Protein AF-A0A935EUG5-F1 (afdb_monomer)

Foldseek 3Di:
DQVVQVVCLVVPLVPPQKAFPDPDNRDDDDQPPDPHDAATKMKGWRWGDDPVVRDIDIDMWIWGAHPVGIDTPCVVDDDDPVVVCVVVVVDDPCVVPPDDDPVVVVVVPPD

Mean predicted aligned error: 5.85 Å

Secondary structure (DSSP, 8-state):
-HHHHHHHHHHHTTS----B-SSSSS-S---SSSS--TT-EEEE--EEEEGGGTEEEE--EEEEEETTEEEETTTTS--SHHHHHHHHTT--HHHHSPPPPHHHHHHHT--

Solvent-accessible surface area (backbone atoms only — not comparable to full-atom values): 6711 Å² total; per-residue (Å²): 108,68,68,60,25,52,52,44,20,73,75,53,26,55,54,78,40,59,46,26,45,68,99,36,78,78,29,88,63,88,59,83,87,58,82,79,48,62,75,45,36,30,38,46,35,42,29,38,56,40,77,96,73,77,42,76,50,73,56,74,43,41,37,34,31,40,94,89,53,69,46,60,81,50,68,90,54,73,81,52,68,69,53,40,53,55,55,62,70,70,56,56,67,59,77,77,51,59,85,73,52,73,68,58,54,57,58,71,71,54,135

Nearest PDB structures (foldseek):
  3ig4-assembly1_A  TM=9.047E-01  e=8.598E-06  Bacillus anthracis
  4s00-assembly1_C  TM=7.480E-01  e=8.442E-03  Ruegeria lacuscaerulensis ITI-1157
  5xev-assembly1_A-2  TM=7.883E-01  e=1.778E-02  Deinococcus radiodurans R1 = ATCC 13939 = DSM 20539
  4rzz-assembly1_C  TM=7.487E-01  e=1.082E-02  Ruegeria lacuscaerulensis ITI-1157
  4s01-assembly2_B  TM=7.522E-01  e=9.558E-03  Ruegeria lacuscaerulensis ITI-1157

Structure (mmCIF, N/CA/C/O backbone):
data_AF-A0A935EUG5-F1
#
_entry.id   AF-A0A935EUG5-F1
#
loop_
_atom_site.group_PDB
_atom_site.id
_atom_site.type_symbol
_atom_site.label_atom_id
_atom_site.label_alt_id
_atom_site.label_comp_id
_atom_site.label_asym_id
_atom_site.label_entity_id
_atom_site.label_seq_id
_atom_site.pdbx_PDB_ins_code
_atom_site.Cartn_x
_atom_site.Cartn_y
_atom_site.Cartn_z
_atom_site.occupancy
_atom_site.B_iso_or_equiv
_atom_site.auth_seq_id
_atom_site.auth_comp_id
_atom_site.auth_asym_id
_atom_site.auth_atom_id
_atom_site.pdbx_PDB_model_num
ATOM 1 N N . MET A 1 1 ? 2.286 22.930 -7.180 1.00 93.25 1 MET A N 1
ATOM 2 C CA . MET A 1 1 ? 2.905 21.978 -6.232 1.00 93.25 1 MET A CA 1
ATOM 3 C C . MET A 1 1 ? 2.321 20.575 -6.350 1.00 93.25 1 MET A C 1
ATOM 5 O O . MET A 1 1 ? 3.075 19.697 -6.738 1.00 93.25 1 MET A O 1
ATOM 9 N N . TYR A 1 2 ? 1.015 20.347 -6.150 1.00 96.50 2 TYR A N 1
ATOM 10 C CA . TYR A 1 2 ? 0.433 18.991 -6.206 1.00 96.50 2 TYR A CA 1
ATOM 11 C C . TYR A 1 2 ? 0.677 18.224 -7.509 1.00 96.50 2 TYR A C 1
ATOM 13 O O . TYR A 1 2 ? 1.075 17.068 -7.460 1.00 96.50 2 TYR A O 1
ATOM 21 N N . GLU A 1 3 ? 0.510 18.856 -8.676 1.00 96.94 3 GLU A N 1
ATOM 22 C CA . GLU A 1 3 ? 0.802 18.191 -9.954 1.00 96.94 3 GLU A CA 1
ATOM 23 C C . GLU A 1 3 ? 2.273 17.755 -10.038 1.00 96.94 3 GLU A C 1
ATOM 25 O O . GLU A 1 3 ? 2.569 16.639 -10.452 1.00 96.94 3 GLU A O 1
ATOM 30 N N . ALA A 1 4 ? 3.202 18.612 -9.606 1.00 96.25 4 ALA A N 1
ATOM 31 C CA . ALA A 1 4 ? 4.624 18.286 -9.587 1.00 96.25 4 ALA A CA 1
ATOM 32 C C . ALA A 1 4 ? 4.928 17.137 -8.608 1.00 96.25 4 ALA A C 1
ATOM 34 O O . ALA A 1 4 ? 5.695 16.238 -8.950 1.00 96.25 4 ALA A O 1
ATOM 35 N N . ALA A 1 5 ? 4.287 17.128 -7.434 1.00 95.94 5 ALA A N 1
ATOM 36 C CA . ALA A 1 5 ? 4.382 16.042 -6.460 1.00 95.94 5 ALA A CA 1
ATOM 37 C C . ALA A 1 5 ? 3.844 14.716 -7.024 1.00 95.94 5 ALA A C 1
ATOM 39 O O . ALA A 1 5 ? 4.531 13.698 -6.957 1.00 95.94 5 ALA A O 1
ATOM 40 N N . ALA A 1 6 ? 2.666 14.736 -7.652 1.00 95.75 6 ALA A N 1
ATOM 41 C CA . ALA A 1 6 ? 2.066 13.570 -8.293 1.00 95.75 6 ALA A CA 1
ATOM 42 C C . ALA A 1 6 ? 2.931 13.052 -9.450 1.00 95.75 6 ALA A C 1
ATOM 44 O O . ALA A 1 6 ? 3.190 11.855 -9.541 1.00 95.75 6 ALA A O 1
ATOM 45 N N . ARG A 1 7 ? 3.456 13.947 -10.299 1.00 96.31 7 ARG A N 1
ATOM 46 C CA . ARG A 1 7 ? 4.399 13.574 -11.364 1.00 96.31 7 ARG A CA 1
ATOM 47 C C . ARG A 1 7 ? 5.648 12.912 -10.794 1.00 96.31 7 ARG A C 1
ATOM 49 O O . ARG A 1 7 ? 6.062 11.894 -11.332 1.00 96.31 7 ARG A O 1
ATOM 56 N N . LYS A 1 8 ? 6.218 13.444 -9.709 1.00 94.88 8 LYS A N 1
ATOM 57 C CA . LYS A 1 8 ? 7.376 12.840 -9.034 1.00 94.88 8 LYS A CA 1
ATOM 58 C C . LYS A 1 8 ? 7.053 11.453 -8.468 1.00 94.88 8 LYS A C 1
ATOM 60 O O . LYS A 1 8 ? 7.841 10.536 -8.665 1.00 94.88 8 LYS A O 1
ATOM 65 N N . LEU A 1 9 ? 5.902 11.285 -7.811 1.00 95.31 9 LEU A N 1
ATOM 66 C CA . LEU A 1 9 ? 5.438 9.972 -7.349 1.00 95.31 9 LEU A CA 1
ATOM 67 C C . LEU A 1 9 ? 5.355 8.982 -8.515 1.00 95.31 9 LEU A C 1
ATOM 69 O O . LEU A 1 9 ? 5.906 7.892 -8.414 1.00 95.31 9 LEU A O 1
ATOM 73 N N . VAL A 1 10 ? 4.733 9.365 -9.633 1.00 93.81 10 VAL A N 1
ATOM 74 C CA . VAL A 1 10 ? 4.551 8.456 -10.777 1.00 93.81 10 VAL A CA 1
ATOM 75 C C . VAL A 1 10 ? 5.886 8.095 -11.426 1.00 93.81 10 VAL A C 1
ATOM 77 O O . VAL A 1 10 ? 6.063 6.964 -11.867 1.00 93.81 10 VAL A O 1
ATOM 80 N N . THR A 1 11 ? 6.840 9.027 -11.491 1.00 94.12 11 THR A N 1
ATOM 81 C CA . THR A 1 11 ? 8.121 8.772 -12.164 1.00 94.12 11 THR A CA 1
ATOM 82 C C . THR A 1 11 ? 9.144 8.056 -11.297 1.00 94.12 11 THR A C 1
ATOM 84 O O . THR A 1 11 ? 9.994 7.360 -11.846 1.00 94.12 11 THR A O 1
ATOM 87 N N . THR A 1 12 ? 9.107 8.226 -9.973 1.00 93.06 12 THR A N 1
ATOM 88 C CA . THR A 1 12 ? 10.159 7.702 -9.086 1.00 93.06 12 THR A CA 1
ATOM 89 C C . THR A 1 12 ? 9.648 6.796 -7.969 1.00 93.06 12 THR A C 1
ATOM 91 O O . THR A 1 12 ? 10.447 6.386 -7.133 1.00 93.06 12 THR A O 1
ATOM 94 N N . GLY A 1 13 ? 8.336 6.584 -7.851 1.00 90.44 13 GLY A N 1
ATOM 95 C CA . GLY A 1 13 ? 7.712 5.965 -6.674 1.00 90.44 13 GLY A CA 1
ATOM 96 C C . GLY A 1 13 ? 7.773 6.823 -5.401 1.00 90.44 13 GLY A C 1
ATOM 97 O O . GLY A 1 13 ? 7.287 6.411 -4.353 1.00 90.44 13 GLY A O 1
ATOM 98 N N . GLY A 1 14 ? 8.384 8.014 -5.465 1.00 85.25 14 GLY A N 1
ATOM 99 C CA . GLY A 1 14 ? 8.653 8.880 -4.312 1.00 85.25 14 GLY A CA 1
ATOM 100 C C . GLY A 1 14 ? 9.739 8.398 -3.336 1.00 85.25 14 GLY A C 1
ATOM 101 O O . GLY A 1 14 ? 10.045 9.127 -2.394 1.00 85.25 14 GLY A O 1
ATOM 102 N N . GLY A 1 15 ? 10.360 7.236 -3.570 1.00 87.56 15 GLY A N 1
ATOM 103 C CA . GLY A 1 15 ? 11.388 6.645 -2.709 1.00 87.56 15 GLY A CA 1
ATOM 104 C C . GLY A 1 15 ? 11.595 5.156 -3.002 1.00 87.56 15 GLY A C 1
ATOM 105 O O . GLY A 1 15 ? 11.488 4.729 -4.149 1.00 87.56 15 GLY A O 1
ATOM 106 N N . VAL A 1 16 ? 11.887 4.364 -1.965 1.00 90.38 16 VAL A N 1
ATOM 107 C CA . VAL A 1 16 ? 11.760 2.896 -2.038 1.00 90.38 16 VAL A CA 1
ATOM 108 C C . VAL A 1 16 ? 10.288 2.568 -2.301 1.00 90.38 16 VAL A C 1
ATOM 110 O O . VAL A 1 16 ? 9.440 3.084 -1.588 1.00 90.38 16 VAL A O 1
ATOM 113 N N . PHE A 1 17 ? 10.006 1.798 -3.352 1.00 92.06 17 PHE A N 1
ATOM 114 C CA . PHE A 1 17 ? 8.643 1.549 -3.855 1.00 92.06 17 PHE A CA 1
ATOM 115 C C . PHE A 1 17 ? 8.040 0.210 -3.401 1.00 92.06 17 PHE A C 1
ATOM 117 O O . PHE A 1 17 ? 6.869 -0.073 -3.652 1.00 92.06 17 PHE A O 1
ATOM 124 N N . SER A 1 18 ? 8.857 -0.646 -2.791 1.00 95.25 18 SER A N 1
ATOM 125 C CA . SER A 1 18 ? 8.446 -1.994 -2.420 1.00 95.25 18 SER A CA 1
ATOM 126 C C . SER A 1 18 ? 9.524 -2.708 -1.620 1.00 95.25 18 SER A C 1
ATOM 128 O O . SER A 1 18 ? 10.714 -2.419 -1.805 1.00 95.25 18 SER A O 1
ATOM 130 N N . HIS A 1 19 ? 9.139 -3.748 -0.893 1.00 96.25 19 HIS A N 1
ATOM 131 C CA . HIS A 1 19 ? 10.059 -4.726 -0.316 1.00 96.25 19 HIS A CA 1
ATOM 132 C C . HIS A 1 19 ? 9.408 -6.116 -0.220 1.00 96.25 19 HIS A C 1
ATOM 134 O O . HIS A 1 19 ? 8.180 -6.208 -0.223 1.00 96.25 19 HIS A O 1
ATOM 140 N N . PRO A 1 20 ? 10.194 -7.205 -0.120 1.00 97.44 20 PRO A N 1
ATOM 141 C CA . PRO A 1 20 ? 9.649 -8.526 0.182 1.00 97.44 20 PRO A CA 1
ATOM 142 C C . PRO A 1 20 ? 8.947 -8.531 1.544 1.00 97.44 20 PRO A C 1
ATOM 144 O O . PRO A 1 20 ? 9.377 -7.834 2.469 1.00 97.44 20 PRO A O 1
ATOM 147 N N . VAL A 1 21 ? 7.885 -9.326 1.666 1.00 97.69 21 VAL A N 1
ATOM 148 C CA . VAL A 1 21 ? 7.126 -9.512 2.911 1.00 97.69 21 VAL A CA 1
ATOM 149 C C . VAL A 1 21 ? 6.977 -11.005 3.181 1.00 97.69 21 VAL A C 1
ATOM 151 O O . VAL A 1 21 ? 6.576 -11.760 2.298 1.00 97.69 21 VAL A O 1
ATOM 154 N N . GLY A 1 22 ? 7.252 -11.429 4.412 1.00 96.00 22 GLY A N 1
ATOM 155 C CA . G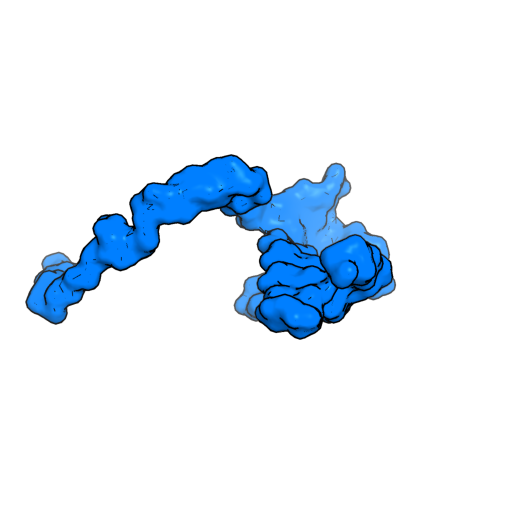LY A 1 22 ? 7.113 -12.825 4.813 1.00 96.00 22 GLY A CA 1
ATOM 156 C C . GLY A 1 22 ? 7.209 -12.995 6.324 1.00 96.00 22 GLY A C 1
ATOM 157 O O . GLY A 1 22 ? 6.369 -12.475 7.058 1.00 96.00 22 GLY A O 1
ATOM 158 N N . LEU A 1 23 ? 8.209 -13.735 6.810 1.00 96.56 23 LEU A N 1
ATOM 159 C CA . LEU A 1 23 ? 8.417 -13.892 8.258 1.00 96.56 23 LEU A CA 1
ATOM 160 C C . LEU A 1 23 ? 8.867 -12.581 8.913 1.00 96.56 23 LEU A C 1
ATOM 162 O O . LEU A 1 23 ? 8.562 -12.337 10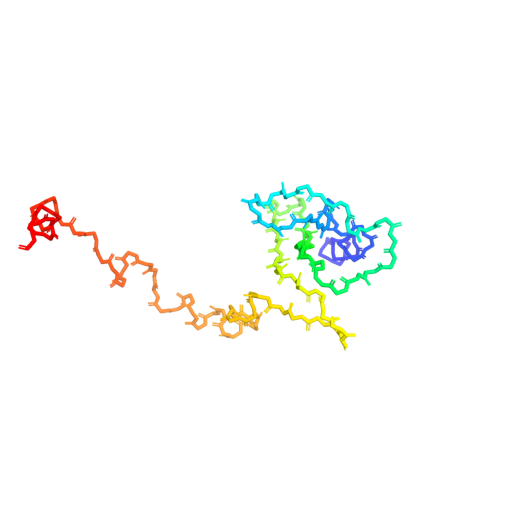.082 1.00 96.56 23 LEU A O 1
ATOM 166 N N . ALA A 1 24 ? 9.571 -11.739 8.159 1.00 96.81 24 ALA A N 1
ATOM 167 C CA . ALA A 1 24 ? 9.866 -10.365 8.528 1.00 96.81 24 ALA A CA 1
ATOM 168 C C . ALA A 1 24 ? 9.042 -9.382 7.682 1.00 96.81 24 ALA A C 1
ATOM 170 O O . ALA A 1 24 ? 8.628 -9.690 6.564 1.00 96.81 24 ALA A O 1
ATOM 171 N N . VAL A 1 25 ? 8.828 -8.176 8.225 1.00 95.62 25 VAL A N 1
ATOM 172 C CA . VAL A 1 25 ? 8.161 -7.082 7.495 1.00 95.62 25 VAL A CA 1
ATOM 173 C C . VAL A 1 25 ? 8.975 -6.716 6.257 1.00 95.62 25 VAL A C 1
ATOM 175 O O . VAL A 1 25 ? 8.444 -6.730 5.158 1.00 95.62 25 VAL A O 1
ATOM 178 N N . HIS A 1 26 ? 10.273 -6.458 6.437 1.00 96.50 26 HIS A N 1
ATOM 179 C CA . HIS A 1 26 ? 11.249 -6.382 5.352 1.00 96.50 26 HIS A CA 1
ATOM 180 C C . HIS A 1 26 ? 11.950 -7.738 5.259 1.00 96.50 26 HIS A C 1
ATOM 182 O O . HIS A 1 26 ? 12.957 -7.948 5.941 1.00 96.50 26 HIS A O 1
ATOM 188 N N . ASP A 1 27 ? 11.372 -8.673 4.509 1.00 96.44 27 ASP A N 1
ATOM 189 C CA . ASP A 1 27 ? 11.929 -10.023 4.407 1.00 96.44 27 ASP A CA 1
ATOM 190 C C . ASP A 1 27 ? 13.107 -10.097 3.432 1.00 96.44 27 ASP A C 1
ATOM 192 O O . ASP A 1 27 ? 13.304 -9.221 2.582 1.00 96.44 27 ASP A O 1
ATOM 196 N N . ASP A 1 28 ? 13.899 -11.157 3.569 1.00 91.06 28 ASP A N 1
ATOM 197 C CA . ASP A 1 28 ? 14.925 -11.503 2.591 1.00 91.06 28 ASP A CA 1
ATOM 198 C C . ASP A 1 28 ? 14.302 -12.264 1.410 1.00 91.06 28 ASP A C 1
ATOM 200 O O . ASP A 1 28 ? 13.330 -13.003 1.563 1.00 91.06 28 ASP A O 1
ATOM 204 N N . GLY A 1 29 ? 14.860 -12.088 0.213 1.00 87.69 29 GLY A N 1
ATOM 205 C CA . GLY A 1 29 ? 14.308 -12.662 -1.017 1.00 87.69 29 GLY A CA 1
ATOM 206 C C . GLY A 1 29 ? 14.075 -11.613 -2.102 1.00 87.69 29 GLY A C 1
ATOM 207 O O . GLY A 1 29 ? 12.952 -11.137 -2.272 1.00 87.69 29 GLY A O 1
ATOM 208 N N . PRO A 1 30 ? 15.112 -11.239 -2.873 1.00 86.44 30 PRO A N 1
ATOM 209 C CA . PRO A 1 30 ? 14.959 -10.287 -3.964 1.00 86.44 30 PRO A CA 1
ATOM 210 C C . PRO A 1 30 ? 13.977 -10.824 -5.010 1.00 86.44 30 PRO A C 1
ATOM 212 O O . PRO A 1 30 ? 14.231 -11.825 -5.676 1.00 86.44 30 PRO A O 1
ATOM 215 N N . TYR A 1 31 ? 12.858 -10.127 -5.177 1.00 91.19 31 TYR A N 1
ATOM 216 C CA . TYR A 1 31 ? 11.791 -10.516 -6.099 1.00 91.19 31 TYR A CA 1
ATOM 217 C C . TYR A 1 31 ? 11.823 -9.708 -7.412 1.00 91.19 31 TYR A C 1
ATOM 219 O O . TYR A 1 31 ? 11.185 -10.086 -8.391 1.00 91.19 31 TYR A O 1
ATOM 227 N N . ASN A 1 32 ? 12.571 -8.597 -7.426 1.00 88.50 32 ASN A N 1
ATOM 228 C CA . ASN A 1 32 ? 12.581 -7.570 -8.472 1.00 88.50 32 ASN A CA 1
ATOM 229 C C . ASN A 1 32 ? 13.826 -7.609 -9.381 1.00 88.50 32 ASN A C 1
ATOM 231 O O . ASN A 1 32 ? 14.078 -6.665 -10.127 1.00 88.50 32 ASN A O 1
ATOM 235 N N . GLN A 1 33 ? 14.625 -8.675 -9.301 1.00 89.94 33 GLN A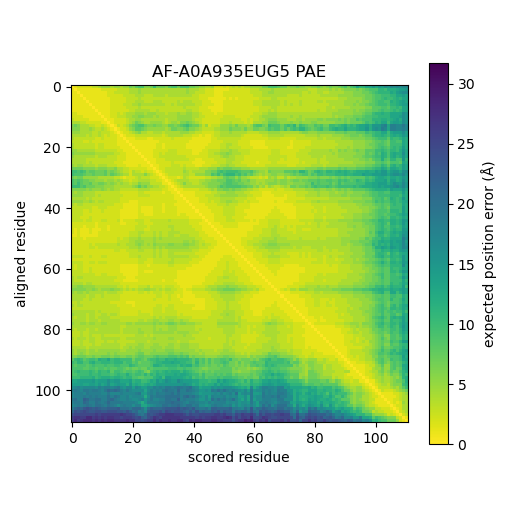 N 1
ATOM 236 C CA . GLN A 1 33 ? 15.827 -8.851 -10.129 1.00 89.94 33 GLN A CA 1
ATOM 237 C C . GLN A 1 33 ? 15.543 -9.542 -11.473 1.00 89.94 33 GLN A C 1
ATOM 239 O O . GLN A 1 33 ? 16.404 -9.557 -12.348 1.00 89.94 33 GLN A O 1
ATOM 244 N N . ASP A 1 34 ? 14.355 -10.124 -11.632 1.00 92.00 34 ASP A N 1
ATOM 245 C CA . ASP A 1 34 ? 13.927 -10.910 -12.791 1.00 92.00 34 ASP A CA 1
ATOM 246 C C . ASP A 1 34 ? 12.394 -10.802 -12.933 1.00 92.00 34 ASP A C 1
ATOM 248 O O . ASP A 1 34 ? 11.733 -10.088 -12.173 1.00 92.00 34 ASP A O 1
ATOM 252 N N . VAL A 1 35 ? 11.812 -11.514 -13.897 1.00 93.94 35 VAL A N 1
ATOM 253 C CA . VAL A 1 35 ? 10.362 -11.658 -14.054 1.00 93.94 35 VAL A CA 1
ATOM 254 C C . VAL A 1 35 ? 9.742 -12.185 -12.757 1.00 93.94 35 VAL A C 1
ATOM 256 O O . VAL A 1 35 ? 10.242 -13.139 -12.157 1.00 93.94 35 VAL A O 1
ATOM 259 N N . LEU A 1 36 ? 8.628 -11.573 -12.346 1.00 96.38 36 LEU A N 1
ATOM 260 C CA . LEU A 1 36 ? 7.855 -11.985 -11.177 1.00 96.38 36 LEU A CA 1
ATOM 261 C C . LEU A 1 36 ? 7.398 -13.445 -11.302 1.00 96.38 36 LEU A C 1
ATOM 263 O O . LEU A 1 36 ? 6.913 -13.863 -12.354 1.00 96.38 36 LEU A O 1
ATOM 267 N N . LYS A 1 37 ? 7.539 -14.217 -10.218 1.00 95.94 37 LYS A N 1
ATOM 268 C CA . LYS A 1 37 ? 7.221 -15.651 -10.181 1.00 95.94 37 LYS A CA 1
ATOM 269 C C . LYS A 1 37 ? 6.097 -15.914 -9.181 1.00 95.94 37 LYS A C 1
ATOM 271 O O . LYS A 1 37 ? 6.057 -15.248 -8.144 1.00 95.94 37 LYS A O 1
ATOM 276 N N . PRO A 1 38 ? 5.207 -16.887 -9.452 1.00 97.69 38 PRO A N 1
ATOM 277 C CA . PRO A 1 38 ? 4.204 -17.305 -8.483 1.00 97.69 38 PRO A CA 1
ATOM 278 C C . PRO A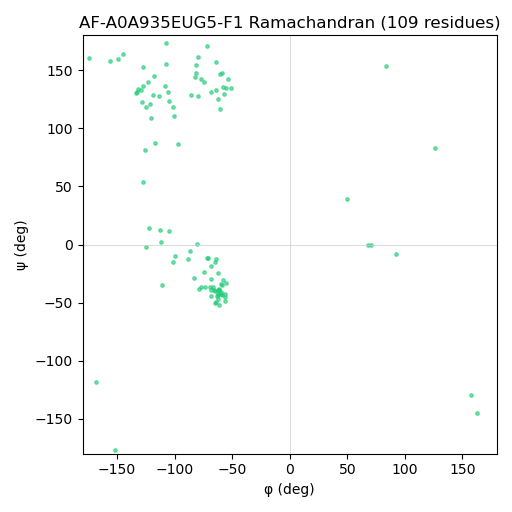 1 38 ? 4.833 -17.628 -7.124 1.00 97.69 38 PRO A C 1
ATOM 280 O O . PRO A 1 38 ? 5.855 -18.311 -7.062 1.00 97.69 38 PRO A O 1
ATOM 283 N N . GLY A 1 39 ? 4.222 -17.131 -6.050 1.00 95.50 39 GLY A N 1
ATOM 284 C CA . GLY A 1 39 ? 4.727 -17.241 -4.681 1.00 95.50 39 GLY A CA 1
ATOM 285 C C . GLY A 1 39 ? 5.603 -16.073 -4.219 1.00 95.50 39 GLY A C 1
ATOM 286 O O . GLY A 1 39 ? 5.909 -16.008 -3.033 1.00 95.50 39 GLY A O 1
ATOM 287 N N . HIS A 1 40 ? 5.985 -15.134 -5.094 1.00 97.19 40 HIS A N 1
ATOM 288 C CA . HIS A 1 40 ? 6.563 -13.866 -4.641 1.00 97.19 40 HIS A CA 1
ATOM 289 C C . HIS A 1 40 ? 5.526 -13.070 -3.842 1.00 97.19 40 HIS A C 1
ATOM 291 O O . HIS A 1 40 ? 4.393 -12.911 -4.299 1.00 97.19 40 HIS A O 1
ATOM 297 N N . VAL A 1 41 ? 5.946 -12.551 -2.687 1.00 97.31 41 VAL A N 1
ATOM 298 C CA . VAL A 1 41 ? 5.134 -11.722 -1.791 1.00 97.31 41 VAL A CA 1
ATOM 299 C C . VAL A 1 41 ? 5.906 -10.445 -1.477 1.00 97.31 41 VAL A C 1
ATOM 301 O O . VAL A 1 41 ? 7.045 -10.506 -1.010 1.00 97.31 41 VAL A O 1
ATOM 304 N N . PHE A 1 42 ? 5.320 -9.289 -1.772 1.00 97.81 42 PHE A N 1
ATOM 305 C CA . PHE A 1 42 ? 5.974 -7.993 -1.592 1.00 97.81 42 PHE A CA 1
ATOM 306 C C . PHE A 1 42 ? 4.959 -6.863 -1.428 1.00 97.81 42 PHE A C 1
ATOM 308 O O . PHE A 1 42 ? 3.809 -6.985 -1.849 1.00 97.81 42 PHE A O 1
ATOM 315 N N . SER A 1 43 ? 5.386 -5.756 -0.825 1.00 97.50 43 SER A N 1
ATOM 316 C CA . SER A 1 43 ? 4.588 -4.534 -0.743 1.00 97.50 43 SER A CA 1
ATOM 317 C C . SER A 1 43 ? 4.674 -3.700 -2.023 1.00 97.50 43 SER A C 1
ATOM 319 O O . SER A 1 43 ? 5.665 -3.749 -2.752 1.00 97.50 43 SER A O 1
ATOM 321 N N . ILE A 1 44 ? 3.643 -2.903 -2.285 1.00 96.38 44 ILE A N 1
ATOM 322 C CA . ILE A 1 44 ? 3.652 -1.805 -3.255 1.00 96.38 44 ILE A CA 1
ATOM 323 C C . ILE A 1 44 ? 3.320 -0.533 -2.477 1.00 96.38 44 ILE A C 1
ATOM 325 O O . ILE A 1 44 ? 2.174 -0.392 -2.067 1.00 96.38 44 ILE A O 1
ATOM 329 N N . ASP A 1 45 ? 4.289 0.368 -2.265 1.00 95.69 45 ASP A N 1
ATOM 330 C CA . ASP A 1 45 ? 4.178 1.475 -1.294 1.00 95.69 45 ASP A CA 1
ATOM 331 C C . ASP A 1 45 ? 4.486 2.893 -1.852 1.00 95.69 45 ASP A C 1
ATOM 333 O O . ASP A 1 45 ? 5.305 3.627 -1.289 1.00 95.69 45 ASP A O 1
ATOM 337 N N . PRO A 1 46 ? 3.832 3.355 -2.943 1.00 95.88 46 PRO A N 1
ATOM 338 C CA . PRO A 1 46 ? 4.063 4.682 -3.524 1.00 95.88 46 PRO A CA 1
ATOM 339 C C . PRO A 1 46 ? 3.924 5.844 -2.528 1.00 95.88 46 PRO A C 1
ATOM 341 O O . PRO A 1 46 ? 3.027 5.885 -1.683 1.00 95.88 46 PRO A O 1
ATOM 344 N N . GLN A 1 47 ? 4.793 6.847 -2.694 1.00 96.38 47 GLN A N 1
ATOM 345 C CA . GLN A 1 47 ? 4.988 7.931 -1.730 1.00 96.38 47 GLN A CA 1
ATOM 346 C C . GLN A 1 47 ? 4.812 9.311 -2.367 1.00 96.38 47 GLN A C 1
ATOM 348 O O . GLN A 1 47 ? 5.555 9.701 -3.271 1.00 96.38 47 GLN A O 1
ATOM 353 N N . LEU A 1 48 ? 3.833 10.081 -1.898 1.00 96.69 48 LEU A N 1
ATOM 354 C CA . LEU A 1 48 ? 3.586 11.449 -2.339 1.00 96.69 48 LEU A CA 1
ATOM 355 C C . LEU A 1 48 ? 4.056 12.426 -1.267 1.00 96.69 48 LEU A C 1
ATOM 357 O O . LEU A 1 48 ? 3.591 12.392 -0.131 1.00 96.69 48 LEU A O 1
ATOM 361 N N . TRP A 1 49 ? 4.946 13.333 -1.657 1.00 96.44 49 TRP A N 1
ATOM 362 C CA . TRP A 1 49 ? 5.440 14.406 -0.802 1.00 96.44 49 TRP A CA 1
ATOM 363 C C . TRP A 1 49 ? 5.079 15.760 -1.403 1.00 96.44 49 TRP A C 1
ATOM 365 O O . TRP A 1 49 ? 5.417 16.025 -2.559 1.00 96.44 49 TRP A O 1
ATOM 375 N N . VAL A 1 50 ? 4.464 16.628 -0.599 1.00 97.62 50 VAL A N 1
ATOM 376 C CA . VAL A 1 50 ? 4.251 18.055 -0.891 1.00 97.62 50 VAL A CA 1
ATOM 377 C C . VAL A 1 50 ? 5.007 18.863 0.171 1.00 97.62 50 VAL A C 1
ATOM 379 O O . VAL A 1 50 ? 4.450 19.169 1.230 1.00 97.62 50 VAL A O 1
ATOM 382 N N . PRO A 1 51 ? 6.301 19.162 -0.057 1.00 95.31 51 PRO A N 1
ATOM 383 C CA . PRO A 1 51 ? 7.148 19.811 0.942 1.00 95.31 51 PRO A CA 1
ATOM 384 C C . PRO A 1 51 ? 6.626 21.173 1.400 1.00 95.31 51 PRO A C 1
ATOM 386 O O . PRO A 1 51 ? 6.764 21.514 2.570 1.00 95.31 51 PRO A O 1
ATOM 389 N N . GLU A 1 52 ? 6.000 21.931 0.497 1.00 97.38 52 GLU A N 1
ATOM 390 C CA . GLU A 1 52 ? 5.462 23.267 0.769 1.00 97.38 52 GLU A CA 1
ATOM 391 C C . GLU A 1 52 ? 4.362 23.262 1.841 1.00 97.38 52 GLU A C 1
ATOM 393 O O . GLU A 1 52 ? 4.157 24.271 2.511 1.00 97.38 52 GLU A O 1
ATOM 398 N N . GLU A 1 53 ? 3.688 22.126 2.029 1.00 97.62 53 GLU A N 1
ATOM 399 C CA . GLU A 1 53 ? 2.600 21.955 2.998 1.00 97.62 53 GLU A CA 1
ATOM 400 C C . GLU A 1 53 ? 2.968 21.022 4.152 1.00 97.62 53 GLU A C 1
ATOM 402 O O . GLU A 1 53 ? 2.133 20.740 5.009 1.00 97.62 53 GLU A O 1
ATOM 407 N N . ASN A 1 54 ? 4.210 20.527 4.181 1.00 96.50 54 ASN A N 1
ATOM 408 C CA . ASN A 1 54 ? 4.622 19.452 5.081 1.00 96.50 54 ASN A CA 1
ATOM 409 C C . ASN A 1 54 ? 3.650 18.252 5.029 1.00 96.50 54 ASN A C 1
ATOM 411 O O . ASN A 1 54 ? 3.314 17.655 6.053 1.00 96.50 54 ASN A O 1
ATOM 415 N N . LEU A 1 55 ? 3.167 17.934 3.823 1.00 96.81 55 LEU A N 1
ATOM 416 C CA . LEU A 1 55 ? 2.169 16.897 3.591 1.00 96.81 55 LEU A CA 1
ATOM 417 C C . LEU A 1 55 ? 2.815 15.665 2.959 1.00 96.81 55 LEU A C 1
ATOM 419 O O . LEU A 1 55 ? 3.553 15.750 1.973 1.00 96.81 55 LEU A O 1
ATOM 423 N N . TYR A 1 56 ? 2.504 14.514 3.548 1.00 95.56 56 TYR A N 1
ATOM 424 C CA . TYR A 1 56 ? 2.972 13.205 3.126 1.00 95.56 56 TYR A CA 1
ATOM 425 C C . TYR A 1 56 ? 1.805 12.232 3.042 1.00 95.56 56 TYR A C 1
ATOM 427 O O . TYR A 1 56 ? 0.993 12.143 3.963 1.00 95.56 56 TYR A O 1
ATOM 435 N N . PHE A 1 57 ? 1.754 11.483 1.948 1.00 94.56 57 PHE A N 1
ATOM 436 C CA . PHE A 1 57 ? 0.787 10.422 1.740 1.00 94.56 57 PHE A CA 1
ATOM 437 C C . PHE A 1 57 ? 1.505 9.183 1.214 1.00 94.56 57 PHE A C 1
ATOM 439 O O . PHE A 1 57 ? 2.276 9.264 0.258 1.00 94.56 57 PHE A O 1
ATOM 446 N N . ARG A 1 58 ? 1.239 8.036 1.833 1.00 95.31 58 ARG A N 1
ATOM 447 C CA . ARG A 1 58 ? 1.673 6.724 1.358 1.00 95.31 58 ARG A CA 1
ATOM 448 C C . ARG A 1 58 ? 0.456 5.828 1.287 1.00 95.31 58 ARG A C 1
ATOM 450 O O . ARG A 1 58 ? -0.354 5.821 2.211 1.00 95.31 58 ARG A O 1
ATOM 457 N N . TYR A 1 59 ? 0.366 5.087 0.199 1.00 93.88 59 TYR A N 1
ATOM 458 C CA . TYR A 1 59 ? -0.661 4.085 -0.008 1.00 93.88 59 TYR A CA 1
ATOM 459 C C . TYR A 1 59 ? 0.046 2.758 -0.231 1.00 93.88 59 TYR A C 1
ATOM 461 O O . TYR A 1 59 ? 0.875 2.685 -1.132 1.00 93.88 59 TYR A O 1
ATOM 469 N N . GLU A 1 60 ? -0.223 1.758 0.603 1.00 96.88 60 GLU A N 1
ATOM 470 C CA . GLU A 1 60 ? 0.536 0.510 0.614 1.00 96.88 60 GLU A CA 1
ATOM 471 C C . GLU A 1 60 ? -0.380 -0.710 0.635 1.00 96.88 60 GLU A C 1
ATOM 473 O O . GLU A 1 60 ? -1.280 -0.789 1.468 1.00 96.88 60 GLU A O 1
ATOM 478 N N . ASP A 1 61 ? -0.106 -1.658 -0.262 1.00 98.00 61 ASP A N 1
ATOM 479 C CA . ASP A 1 61 ? -0.760 -2.965 -0.324 1.00 98.00 61 ASP A CA 1
ATOM 480 C C . ASP A 1 61 ? 0.273 -4.098 -0.338 1.00 98.00 61 ASP A C 1
ATOM 482 O O . ASP A 1 61 ? 1.389 -3.922 -0.835 1.00 98.00 61 ASP A O 1
ATOM 486 N N . VAL A 1 62 ? -0.113 -5.281 0.156 1.00 98.19 62 VAL A N 1
ATOM 487 C CA . VAL A 1 62 ? 0.708 -6.502 0.085 1.00 98.19 62 VAL A CA 1
ATOM 488 C C . VAL A 1 62 ? 0.201 -7.401 -1.033 1.00 98.19 62 VAL A C 1
ATOM 490 O O . VAL A 1 62 ? -0.924 -7.897 -0.995 1.00 98.19 62 VAL A O 1
ATOM 493 N N . ILE A 1 63 ? 1.057 -7.649 -2.019 1.00 97.94 63 ILE A N 1
ATOM 494 C CA . ILE A 1 63 ? 0.717 -8.393 -3.227 1.00 97.94 63 ILE A CA 1
ATOM 495 C C . ILE A 1 63 ? 1.382 -9.763 -3.221 1.00 97.94 63 ILE A C 1
ATOM 497 O O . ILE A 1 63 ? 2.576 -9.891 -2.948 1.00 97.94 63 ILE A O 1
ATOM 501 N N . VAL A 1 64 ? 0.610 -10.780 -3.603 1.00 97.94 64 VAL A N 1
ATOM 502 C CA . VAL A 1 64 ? 1.099 -12.130 -3.883 1.00 97.94 64 VAL A CA 1
ATOM 503 C C . VAL A 1 64 ? 0.939 -1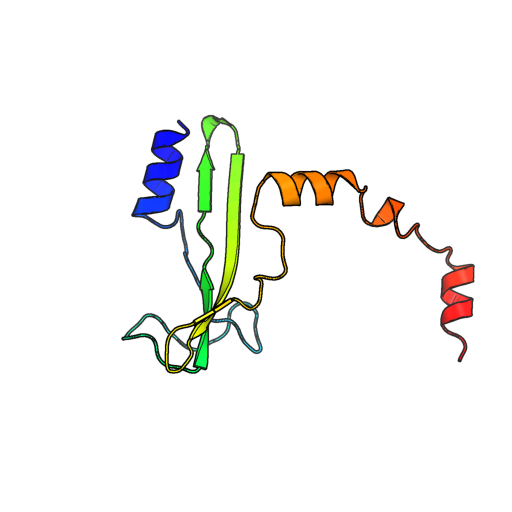2.445 -5.353 1.00 97.94 64 VAL A C 1
ATOM 505 O O . VAL A 1 64 ? -0.147 -12.338 -5.913 1.00 97.94 64 VAL A O 1
ATOM 508 N N . ILE A 1 65 ? 2.018 -12.884 -5.988 1.00 98.06 65 ILE A N 1
ATOM 509 C CA . ILE A 1 65 ? 1.973 -13.323 -7.380 1.00 98.06 65 ILE A CA 1
ATOM 510 C C . ILE A 1 65 ? 1.417 -14.740 -7.438 1.00 98.06 65 ILE A C 1
ATOM 512 O O . ILE A 1 65 ? 1.905 -15.653 -6.769 1.00 98.06 65 ILE A O 1
ATOM 516 N N . THR A 1 66 ? 0.401 -14.936 -8.268 1.00 98.25 66 THR A N 1
ATOM 517 C CA . THR A 1 66 ? -0.238 -16.232 -8.506 1.00 98.25 66 THR A CA 1
ATOM 518 C C . THR A 1 66 ? 0.139 -16.753 -9.891 1.00 98.25 66 THR A C 1
ATOM 520 O O . THR A 1 66 ? 0.785 -16.066 -10.679 1.00 98.25 66 THR A O 1
ATOM 523 N N . GLN A 1 67 ? -0.252 -17.988 -10.222 1.00 97.81 67 GLN A N 1
ATOM 524 C CA . GLN A 1 67 ? 0.058 -18.581 -11.533 1.00 97.81 67 GLN A CA 1
ATOM 525 C C . GLN A 1 67 ? -0.482 -17.760 -12.714 1.00 97.81 67 GLN A C 1
ATOM 527 O O . GLN A 1 67 ? 0.130 -17.758 -13.777 1.00 97.81 67 GLN A O 1
ATOM 532 N N . ASN A 1 68 ? -1.604 -17.061 -12.517 1.00 96.75 68 ASN A N 1
ATOM 533 C CA . ASN A 1 68 ? -2.343 -16.378 -13.579 1.00 96.75 68 ASN A CA 1
ATOM 534 C C . ASN A 1 68 ? -2.499 -14.866 -13.326 1.00 96.75 68 ASN A C 1
ATOM 536 O O . ASN A 1 68 ? -3.333 -14.230 -13.968 1.00 96.75 68 ASN A O 1
ATOM 540 N N . GLY A 1 69 ? -1.746 -14.288 -12.385 1.00 97.38 69 GLY A N 1
ATOM 541 C CA . GLY A 1 69 ? -1.872 -12.878 -12.021 1.00 97.38 69 GLY A CA 1
ATOM 542 C C . GLY A 1 69 ? -1.349 -12.587 -10.620 1.00 97.38 69 GLY A C 1
ATOM 543 O O . GLY A 1 69 ? -0.231 -12.969 -10.276 1.00 97.38 69 GLY A O 1
ATOM 544 N N . TYR A 1 70 ? -2.162 -11.908 -9.816 1.00 98.12 70 TYR A N 1
ATOM 545 C CA . TYR A 1 70 ? -1.835 -11.556 -8.440 1.00 98.12 70 TYR A CA 1
ATOM 546 C C . TYR A 1 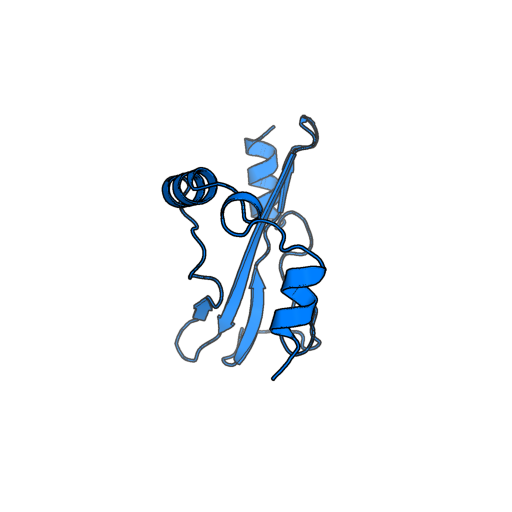70 ? -3.074 -11.587 -7.541 1.00 98.12 70 TYR A C 1
ATOM 548 O O . TYR A 1 70 ? -4.204 -11.576 -8.027 1.00 98.12 70 TYR A O 1
ATOM 556 N N . GLU A 1 71 ? -2.840 -11.616 -6.237 1.00 98.25 71 GLU A N 1
ATOM 557 C CA . GLU A 1 71 ? -3.821 -11.407 -5.177 1.00 98.25 71 GLU A CA 1
ATOM 558 C C . GLU A 1 71 ? -3.342 -10.244 -4.302 1.00 98.25 71 GLU A C 1
ATOM 560 O O . GLU A 1 71 ? -2.142 -10.119 -4.048 1.00 98.25 71 GLU A O 1
ATOM 565 N N . ASN A 1 72 ? -4.260 -9.376 -3.877 1.00 98.06 72 ASN A N 1
ATOM 566 C CA . ASN A 1 72 ? -3.968 -8.313 -2.921 1.00 98.06 72 ASN A CA 1
ATOM 567 C C . ASN A 1 72 ? -4.447 -8.760 -1.535 1.00 98.06 72 ASN A C 1
ATOM 569 O O . ASN A 1 72 ? -5.645 -8.846 -1.292 1.00 98.06 72 ASN A O 1
ATOM 573 N N . PHE A 1 73 ? -3.514 -9.032 -0.625 1.00 97.81 73 PHE A N 1
ATOM 574 C CA . PHE A 1 73 ? -3.815 -9.506 0.728 1.00 97.81 73 PHE A CA 1
ATOM 575 C C . PHE A 1 73 ? -4.431 -8.435 1.633 1.00 97.81 73 PHE A C 1
ATOM 577 O O . PHE A 1 73 ? -4.905 -8.758 2.722 1.00 97.81 73 PHE A O 1
ATOM 584 N N . THR A 1 74 ? -4.419 -7.173 1.211 1.00 97.19 74 THR A N 1
ATOM 585 C CA . THR A 1 74 ? -4.934 -6.024 1.964 1.00 97.19 74 THR A CA 1
ATOM 586 C C . THR A 1 74 ? -6.168 -5.386 1.320 1.00 97.19 74 THR A C 1
ATOM 588 O O . THR A 1 74 ? -6.623 -4.339 1.776 1.00 97.19 74 THR A O 1
ATOM 591 N N . ASP A 1 75 ? -6.783 -6.050 0.333 1.00 96.75 75 ASP A N 1
ATOM 592 C CA . ASP A 1 75 ? -7.954 -5.552 -0.410 1.00 96.75 75 ASP A CA 1
ATOM 593 C C . ASP A 1 75 ? -9.235 -5.379 0.428 1.00 96.75 75 ASP A C 1
ATOM 595 O O . ASP A 1 75 ? -10.172 -4.696 0.016 1.00 96.75 75 ASP A O 1
ATOM 599 N N . PHE A 1 76 ? -9.272 -5.957 1.628 1.00 95.38 76 PHE A N 1
ATOM 600 C CA . PHE A 1 76 ? -10.370 -5.805 2.578 1.00 95.38 76 PHE A CA 1
ATOM 601 C C . PHE A 1 76 ? -10.426 -4.408 3.224 1.00 95.38 76 PHE A C 1
ATOM 603 O O . PHE A 1 76 ? -11.400 -4.086 3.912 1.00 95.38 76 PHE A O 1
ATOM 610 N N . LEU A 1 77 ? -9.381 -3.591 3.058 1.00 95.06 77 LEU A N 1
ATOM 611 C CA . LEU A 1 77 ? -9.335 -2.210 3.534 1.00 95.06 77 LEU A CA 1
ATOM 612 C C . LEU A 1 77 ? -10.045 -1.267 2.544 1.00 95.06 77 LEU A C 1
ATOM 614 O O . LEU A 1 77 ? -9.954 -1.462 1.335 1.00 95.06 77 LEU A O 1
ATOM 618 N N . PRO A 1 78 ? -10.748 -0.221 3.022 1.00 95.00 78 PRO A N 1
ATOM 619 C CA . PRO A 1 78 ? -11.410 0.725 2.131 1.00 95.00 78 PRO A CA 1
ATOM 620 C C . PRO A 1 78 ? -10.387 1.556 1.352 1.00 95.00 78 PRO A C 1
ATOM 622 O O . PRO A 1 78 ? -9.480 2.150 1.938 1.00 95.00 78 PRO A O 1
ATOM 625 N N . THR A 1 79 ? -10.583 1.636 0.039 1.00 92.44 79 THR A N 1
ATOM 626 C CA . THR A 1 79 ? -9.684 2.328 -0.897 1.00 92.44 79 THR A CA 1
ATOM 627 C C . THR A 1 79 ? -10.326 3.591 -1.478 1.00 92.44 79 THR A C 1
ATOM 629 O O . THR A 1 79 ? -9.663 4.610 -1.671 1.00 92.44 79 THR A O 1
ATOM 632 N N . GLU A 1 80 ? -11.642 3.552 -1.696 1.00 95.06 80 GLU A N 1
ATOM 633 C CA . GLU A 1 80 ? -12.427 4.673 -2.195 1.00 95.06 80 GLU A CA 1
ATOM 634 C C . GLU A 1 80 ? -12.642 5.735 -1.112 1.00 95.06 80 GLU A C 1
ATOM 636 O O . GLU A 1 80 ? -12.948 5.428 0.045 1.00 95.06 80 GLU A O 1
ATOM 641 N N . LEU A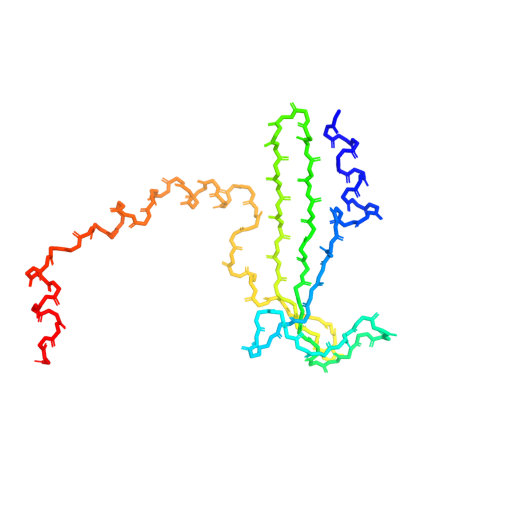 1 81 ? -12.549 7.011 -1.502 1.00 94.31 81 LEU A N 1
ATOM 642 C CA . LEU A 1 81 ? -12.637 8.140 -0.569 1.00 94.31 81 LEU A CA 1
ATOM 643 C C . LEU A 1 81 ? -13.936 8.117 0.253 1.00 94.31 81 LEU A C 1
ATOM 645 O O . LEU A 1 81 ? -13.898 8.305 1.466 1.00 94.31 81 LEU A O 1
ATOM 649 N N . ASN A 1 82 ? -15.069 7.810 -0.385 1.00 97.19 82 ASN A N 1
ATOM 650 C CA . ASN A 1 82 ? -16.368 7.735 0.291 1.00 97.19 82 ASN A CA 1
ATOM 651 C C . ASN A 1 82 ? -16.404 6.641 1.372 1.00 97.19 82 ASN A C 1
ATOM 653 O O . ASN A 1 82 ? -16.997 6.836 2.436 1.00 97.19 82 ASN A O 1
ATOM 657 N N . ASP A 1 83 ? -15.782 5.489 1.115 1.00 96.31 83 ASP A N 1
ATOM 658 C CA . ASP A 1 83 ? -15.747 4.378 2.067 1.00 96.31 83 ASP A CA 1
ATOM 659 C C . ASP A 1 83 ? -14.804 4.683 3.232 1.00 96.31 83 ASP A C 1
ATOM 661 O O . ASP A 1 83 ? -15.122 4.377 4.387 1.00 96.31 83 ASP A O 1
ATOM 665 N N . LEU A 1 84 ? -13.689 5.364 2.953 1.00 94.31 84 LEU A N 1
ATOM 666 C CA . LEU A 1 84 ? -12.765 5.845 3.973 1.00 94.31 84 LEU A CA 1
ATOM 667 C C . LEU A 1 84 ? -13.427 6.888 4.885 1.00 94.31 84 LEU A C 1
ATOM 669 O O . LEU A 1 84 ? -13.388 6.750 6.108 1.00 94.31 84 LEU A O 1
ATOM 673 N N . GLU A 1 85 ? -14.083 7.900 4.315 1.00 95.62 85 GLU A N 1
ATOM 674 C CA . GLU A 1 85 ? -14.809 8.926 5.073 1.00 95.62 85 GLU A CA 1
ATOM 675 C C . GLU A 1 85 ? -15.924 8.309 5.922 1.00 95.62 85 GLU A C 1
ATOM 677 O O . GLU A 1 85 ? -16.087 8.654 7.097 1.00 95.62 85 GLU A O 1
ATOM 682 N N . LYS A 1 86 ? -16.650 7.329 5.368 1.00 95.75 86 LYS A N 1
ATOM 683 C CA . LYS A 1 86 ? -17.655 6.567 6.109 1.00 95.75 86 LYS A CA 1
ATOM 684 C C . LYS A 1 86 ? -17.036 5.787 7.265 1.00 95.75 86 LYS A C 1
ATOM 686 O O . LYS A 1 86 ? -17.643 5.747 8.332 1.00 95.75 86 LYS A O 1
ATOM 691 N N . LEU A 1 87 ? -15.871 5.162 7.083 1.00 93.50 87 LEU A N 1
ATOM 692 C CA . LEU A 1 87 ? -15.172 4.439 8.148 1.00 93.50 87 LEU A CA 1
ATOM 693 C C . LEU A 1 87 ? -14.724 5.393 9.263 1.00 93.50 87 LEU A C 1
ATOM 695 O O . LEU A 1 87 ? -15.021 5.147 10.434 1.00 93.50 87 LEU A O 1
ATOM 699 N N . VAL A 1 88 ? -14.056 6.494 8.909 1.00 92.25 88 VAL A N 1
ATOM 700 C CA . VAL A 1 88 ? -13.571 7.509 9.860 1.00 92.25 88 VAL A CA 1
ATOM 701 C C . VAL A 1 88 ? -14.737 8.154 10.618 1.00 92.25 88 VAL A C 1
ATOM 703 O O . VAL A 1 88 ? -14.658 8.359 11.832 1.00 92.25 88 VAL A O 1
ATOM 706 N N . GLY A 1 89 ? -15.862 8.390 9.938 1.00 94.19 89 GLY A N 1
ATOM 707 C CA . GLY A 1 89 ? -17.084 8.943 10.522 1.00 94.19 89 GLY A CA 1
ATOM 708 C C . GLY A 1 89 ? -17.754 8.061 11.584 1.00 94.19 89 GLY A C 1
ATOM 709 O O . GLY A 1 89 ? -18.611 8.545 12.320 1.00 94.19 89 GLY A O 1
ATOM 710 N N . GLN A 1 90 ? -17.365 6.789 11.726 1.00 93.06 90 GLN A N 1
ATOM 711 C CA . GLN A 1 90 ? -17.917 5.888 12.750 1.00 93.06 90 GLN A CA 1
ATOM 712 C C . GLN A 1 90 ? -17.304 6.080 14.146 1.00 93.06 90 GLN A C 1
ATOM 714 O O . GLN A 1 90 ? -17.662 5.350 15.073 1.00 93.06 90 GLN A O 1
ATOM 719 N N . GLY A 1 91 ? -16.371 7.018 14.304 1.00 90.81 91 GLY A N 1
ATOM 720 C CA . GLY A 1 91 ? -15.656 7.241 15.556 1.00 90.81 91 GLY A CA 1
ATOM 721 C C . GLY A 1 91 ? -14.461 6.301 15.737 1.00 90.81 91 GLY A C 1
ATOM 722 O O . GLY A 1 91 ? -14.402 5.196 15.188 1.00 90.81 91 GLY A O 1
ATOM 723 N N . GLY A 1 92 ? -13.481 6.772 16.509 1.00 90.44 92 GLY A N 1
ATOM 724 C CA . GLY A 1 92 ? -12.218 6.076 16.731 1.00 90.44 92 GLY A CA 1
ATOM 725 C C . GLY A 1 92 ? -12.344 4.832 17.611 1.00 90.44 92 GLY A C 1
ATOM 726 O O . GLY A 1 92 ? -13.369 4.560 18.244 1.00 90.44 92 GLY A O 1
ATOM 727 N N . ILE A 1 93 ? -11.254 4.064 17.671 1.00 89.88 93 ILE A N 1
ATOM 728 C CA . ILE A 1 93 ? -11.222 2.790 18.396 1.00 89.88 93 ILE A CA 1
ATOM 729 C C . ILE A 1 93 ? -11.541 2.954 19.886 1.00 89.88 93 ILE A C 1
ATOM 731 O O . ILE A 1 93 ? -12.217 2.105 20.447 1.00 89.88 93 ILE A O 1
ATOM 735 N N . LEU A 1 94 ? -11.140 4.068 20.506 1.00 89.56 94 LEU A N 1
ATOM 736 C CA . LEU A 1 94 ? -11.385 4.337 21.927 1.00 89.56 94 LEU A CA 1
ATOM 737 C C . LEU A 1 94 ? -12.839 4.719 22.225 1.00 89.56 94 LEU A C 1
ATOM 739 O O . LEU A 1 94 ? -13.300 4.542 23.347 1.00 89.56 94 LEU A O 1
ATOM 743 N N . GLN A 1 95 ? -13.570 5.237 21.238 1.00 88.81 95 GLN A N 1
ATOM 744 C CA . GLN A 1 95 ? -15.001 5.503 21.368 1.00 88.81 95 GLN A CA 1
ATOM 745 C C . GLN A 1 95 ? -15.810 4.207 21.248 1.00 88.81 95 GLN A C 1
ATOM 747 O O . GLN A 1 95 ? -16.800 4.034 21.952 1.00 88.81 95 GLN A O 1
ATOM 752 N N . LYS A 1 96 ? -15.377 3.290 20.375 1.00 87.81 96 LYS A N 1
ATOM 753 C CA . LYS A 1 96 ? -16.023 1.983 20.173 1.00 87.81 96 LYS A CA 1
ATOM 754 C C . LYS A 1 96 ? -15.665 0.974 21.269 1.00 87.81 96 LYS A C 1
ATOM 756 O O . LYS A 1 96 ? -16.513 0.201 21.702 1.00 87.81 96 LYS A O 1
ATOM 761 N N . PHE A 1 97 ? -14.417 1.000 21.721 1.00 87.44 97 PHE A N 1
ATOM 762 C CA . PHE A 1 97 ? -13.859 0.131 22.749 1.00 87.44 97 PHE A CA 1
ATOM 763 C C . PHE A 1 97 ? -13.249 1.008 23.843 1.00 87.44 97 PHE A C 1
ATOM 765 O O . PHE A 1 97 ? -12.040 1.261 23.831 1.00 87.44 97 PHE A O 1
ATOM 772 N N . PRO A 1 98 ? -14.078 1.520 24.770 1.00 86.56 98 PRO A N 1
ATOM 773 C CA . PRO A 1 98 ? -13.578 2.341 25.857 1.00 86.56 98 PRO A CA 1
ATOM 774 C C . PRO A 1 98 ? -12.549 1.561 26.687 1.00 86.56 98 PRO A C 1
ATOM 776 O O . PRO A 1 98 ? -12.651 0.333 26.810 1.00 86.56 98 PRO A O 1
ATOM 779 N N . PRO A 1 99 ? -11.544 2.255 27.252 1.00 86.44 99 PRO A N 1
ATOM 780 C CA . PRO A 1 99 ? -10.547 1.614 28.090 1.00 86.44 99 PRO A CA 1
ATOM 781 C C . PRO A 1 99 ? -11.237 0.910 29.258 1.00 86.44 99 PRO A C 1
ATOM 783 O O . PRO A 1 99 ? -12.053 1.496 29.968 1.00 86.44 99 PRO A O 1
ATOM 786 N N . VAL A 1 100 ? -10.895 -0.359 29.446 1.00 86.19 100 VAL A N 1
ATOM 787 C CA . VAL A 1 100 ? -11.325 -1.139 30.605 1.00 86.19 100 VAL A CA 1
ATOM 788 C C . VAL A 1 100 ? -10.492 -0.752 31.819 1.00 86.19 100 VAL A C 1
ATOM 790 O O . VAL A 1 100 ? -9.285 -0.520 31.716 1.00 86.19 100 VAL A O 1
ATOM 793 N N . SER A 1 101 ? -11.127 -0.699 32.982 1.00 87.25 101 SER A N 1
ATOM 794 C CA . SER A 1 101 ? -10.430 -0.479 34.243 1.00 87.25 101 SER A CA 1
ATOM 795 C C . SER A 1 101 ? -9.465 -1.629 34.552 1.00 87.25 101 SER A C 1
ATOM 797 O O . SER A 1 101 ? -9.646 -2.772 34.117 1.00 87.25 101 SER A O 1
ATOM 799 N N . GLU A 1 102 ? -8.448 -1.361 35.377 1.00 86.00 102 GLU A N 1
ATOM 800 C CA . GLU A 1 102 ? -7.555 -2.419 35.867 1.00 86.00 102 GLU A CA 1
ATOM 801 C C . GLU A 1 102 ? -8.312 -3.556 36.567 1.00 86.00 102 GLU A C 1
ATOM 803 O O . GLU A 1 102 ? -7.891 -4.711 36.504 1.00 86.00 102 GLU A O 1
ATOM 808 N N . GLN A 1 103 ? -9.423 -3.246 37.239 1.00 87.12 103 GLN A N 1
ATOM 809 C CA . GLN A 1 103 ? -10.240 -4.237 37.938 1.00 87.12 103 GLN A CA 1
ATOM 810 C C . GLN A 1 103 ? -10.929 -5.183 36.947 1.00 87.12 103 GLN A C 1
ATOM 812 O 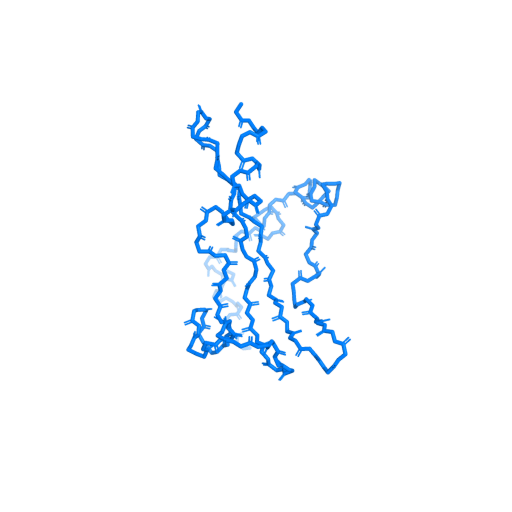O . GLN A 1 103 ? -10.871 -6.400 37.123 1.00 87.12 103 GLN A O 1
ATOM 817 N N . GLU A 1 104 ? -11.492 -4.647 35.863 1.00 85.88 104 GLU A N 1
ATOM 818 C CA . GLU A 1 104 ? -12.103 -5.437 34.787 1.00 85.88 104 GLU A CA 1
ATOM 819 C C . GLU A 1 104 ? -11.062 -6.278 34.035 1.00 85.88 104 GLU A C 1
ATOM 821 O O . GLU A 1 104 ? -11.313 -7.443 33.722 1.00 85.88 104 GLU A O 1
ATOM 826 N N . LEU A 1 105 ? -9.860 -5.737 33.799 1.00 84.69 105 LEU A N 1
ATOM 827 C CA . LEU A 1 105 ? -8.746 -6.492 33.209 1.00 84.69 105 LEU A CA 1
ATOM 828 C C . LEU A 1 105 ? -8.325 -7.682 34.078 1.00 84.69 105 LEU A C 1
ATOM 830 O O . LEU A 1 105 ? -8.011 -8.748 33.547 1.00 84.69 105 LEU A O 1
ATOM 834 N N . ARG A 1 106 ? -8.314 -7.520 35.407 1.00 83.88 106 ARG A N 1
ATOM 835 C CA . ARG A 1 106 ? -7.970 -8.599 36.347 1.00 83.88 106 ARG A CA 1
ATOM 836 C C . ARG A 1 106 ? -9.039 -9.691 36.390 1.00 83.88 106 ARG A C 1
ATOM 838 O O . ARG A 1 106 ? -8.675 -10.859 36.472 1.00 83.88 106 ARG A O 1
ATOM 845 N N . GLN A 1 107 ? -10.320 -9.337 36.280 1.00 80.81 107 GLN A N 1
ATOM 846 C CA . GLN A 1 107 ? -11.422 -10.307 36.236 1.00 80.81 107 GLN A CA 1
ATOM 847 C C . GLN A 1 107 ? -11.417 -11.140 34.946 1.00 80.81 107 GLN A C 1
ATOM 849 O O . GLN A 1 107 ? -11.604 -12.347 35.008 1.00 80.81 107 GLN A O 1
ATOM 854 N N . ARG A 1 108 ? -11.111 -10.537 33.787 1.00 76.19 108 ARG A N 1
ATOM 855 C CA . ARG A 1 108 ? -11.007 -11.255 32.496 1.00 76.19 108 ARG A CA 1
ATOM 856 C C . ARG A 1 108 ? -9.823 -12.225 32.405 1.00 76.19 108 ARG A C 1
ATOM 858 O O . ARG A 1 108 ? -9.795 -13.063 31.512 1.00 76.19 108 ARG A O 1
ATOM 865 N N . LYS A 1 109 ? -8.820 -12.074 33.277 1.00 68.06 109 LYS A N 1
ATOM 866 C CA 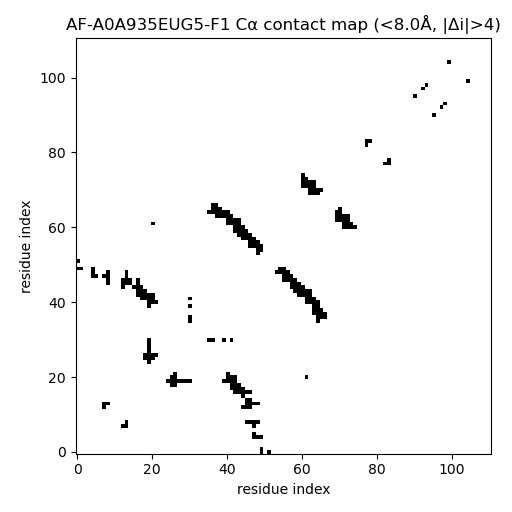. LYS A 1 109 ? -7.647 -12.962 33.360 1.00 68.06 109 LYS A CA 1
ATOM 867 C C . LYS A 1 109 ? -7.870 -14.181 34.258 1.00 68.06 109 LYS A C 1
ATOM 869 O O . LYS A 1 109 ? -6.971 -15.016 34.340 1.00 68.06 109 LYS A O 1
ATOM 874 N N . GLN A 1 110 ? -9.002 -14.271 34.954 1.00 53.50 110 GLN A N 1
ATOM 875 C CA . GLN A 1 110 ? -9.360 -15.479 35.690 1.00 53.50 110 GLN A CA 1
ATOM 876 C C . GLN A 1 110 ? -10.079 -16.438 34.728 1.00 53.50 110 GLN A C 1
ATOM 878 O O . GLN A 1 110 ? -10.967 -15.978 34.010 1.00 53.50 110 GLN A O 1
ATOM 883 N N . PRO A 1 111 ? -9.638 -17.707 34.642 1.00 58.00 111 PRO A N 1
ATOM 884 C CA . PRO A 1 111 ? -10.224 -18.700 33.745 1.00 58.00 111 PRO A CA 1
ATOM 885 C C . PRO A 1 111 ? -11.692 -18.994 34.067 1.00 58.00 111 PRO A C 1
ATOM 887 O O . PRO A 1 111 ? -12.078 -18.868 35.253 1.00 58.00 111 PRO A O 1
#

pLDDT: mean 92.83, std 7.06, range [53.5, 98.25]

Sequence (111 aa):
MYEAAARKLVTTGGGVFSHPVGLAVHDDGPYNQDVLKPGHVFSIDPQLWVPEENLYFRYEDVIVITQNGYENFTDFLPTELNDLEKLVGQGGILQKFPPVSEQELRQRKQP

Radius of gyration: 19.74 Å; Cα contacts (8 Å, |Δi|>4): 136; chains: 1; bounding box: 34×42×52 Å